Protein AF-A0A563W175-F1 (afdb_monomer)

Foldseek 3Di:
DVVVVVVVVVQVVDQFKDWAPWDWDADPVRDIDIDTDIGGPVVSVVVVVVVDDDQDADDPDPDPPDDDPVVSVVRSVVVVVVVVPPPDDD

Sequence (90 aa):
MIAELNLKLIQLKLKFHVIDEIQINQNQDEIYQITGLIQANNDVINSYKNRAGKFIIATNRLERESFNCDEMLLKYKEQQHAERGFVTRS

Nearest PDB structures (foldseek):
  2od5-assembly1_A  TM=5.077E-01  e=2.944E+00  uncultured marine organism
  6koi-assembly12_W  TM=2.014E-01  e=4.593E+00  Homo sapiens
  3e0j-assembly1_H  TM=2.150E-01  e=8.671E+00  Homo sapiens

Mean predicted aligned error: 10.96 Å

pLDDT: mean 81.56, std 12.05, range [46.47, 95.0]

Structure (mmCIF, N/CA/C/O backbone):
data_AF-A0A563W175-F1
#
_entry.id   AF-A0A563W175-F1
#
loop_
_atom_site.group_PDB
_atom_site.id
_atom_site.type_symbol
_atom_site.label_atom_id
_atom_site.label_alt_id
_atom_site.label_comp_id
_atom_site.label_asym_id
_atom_site.label_entity_id
_atom_site.label_seq_id
_atom_site.pdbx_PDB_ins_code
_atom_site.Cartn_x
_atom_site.Cartn_y
_atom_site.Cartn_z
_atom_site.occupancy
_atom_site.B_iso_or_equiv
_atom_site.auth_seq_id
_atom_site.auth_comp_id
_atom_site.auth_asym_id
_atom_site.auth_atom_id
_atom_site.pdbx_PDB_model_num
ATOM 1 N N . MET A 1 1 ? -22.987 4.060 17.014 1.00 69.75 1 MET A N 1
ATOM 2 C CA . MET A 1 1 ? -22.443 5.014 18.021 1.00 69.75 1 MET A CA 1
ATOM 3 C C . MET A 1 1 ? -21.460 5.99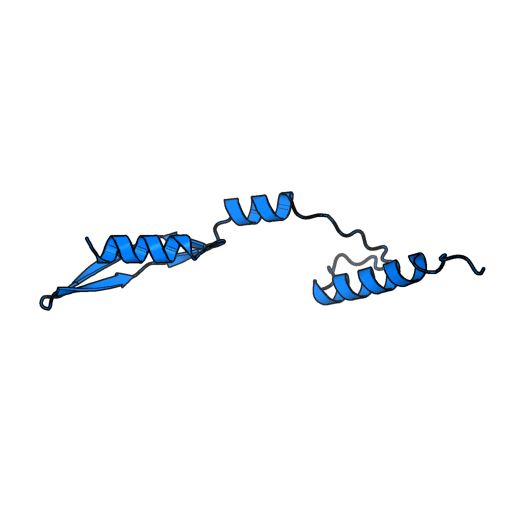1 17.369 1.00 69.75 1 MET A C 1
ATOM 5 O O . MET A 1 1 ? -20.976 5.706 16.281 1.00 69.75 1 MET A O 1
ATOM 9 N N . ILE A 1 2 ? -21.139 7.127 18.008 1.00 82.44 2 ILE A N 1
ATOM 10 C CA . ILE A 1 2 ? -20.183 8.130 17.473 1.00 82.44 2 ILE A CA 1
ATOM 11 C C . ILE A 1 2 ? -18.782 7.522 17.254 1.00 82.44 2 ILE A C 1
ATOM 13 O O . ILE A 1 2 ? -18.134 7.801 16.247 1.00 82.44 2 ILE A O 1
ATOM 17 N N . ALA A 1 3 ? -18.339 6.637 18.153 1.00 82.38 3 ALA A N 1
ATOM 18 C CA . ALA A 1 3 ? -17.045 5.955 18.069 1.00 82.38 3 ALA A CA 1
ATOM 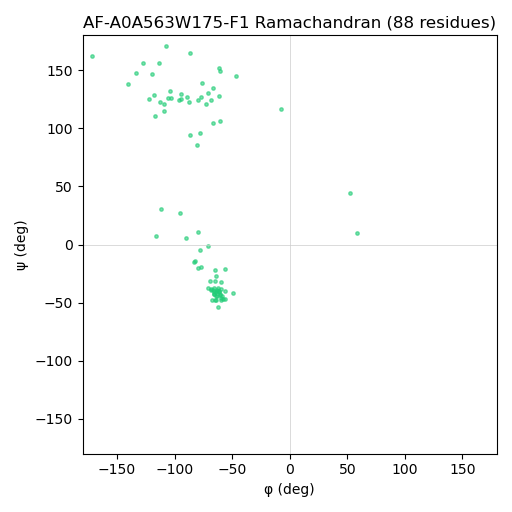19 C C . ALA A 1 3 ? -16.889 5.106 16.789 1.00 82.38 3 ALA A C 1
ATOM 21 O O . ALA A 1 3 ? -15.888 5.219 16.084 1.00 82.38 3 ALA A O 1
ATOM 22 N N . GLU A 1 4 ? -17.908 4.320 16.434 1.00 84.50 4 GLU A N 1
ATOM 23 C CA . GLU A 1 4 ? -17.916 3.498 15.212 1.00 84.50 4 GLU A CA 1
ATOM 24 C C . GLU A 1 4 ? -17.909 4.356 13.941 1.00 84.50 4 GLU A C 1
ATOM 26 O O . GLU A 1 4 ? -17.251 4.015 12.957 1.00 84.50 4 GLU A O 1
ATOM 31 N N . LEU A 1 5 ? -18.617 5.493 13.959 1.00 86.44 5 LEU A N 1
ATOM 32 C CA . LEU A 1 5 ? -18.635 6.428 12.834 1.00 86.44 5 LEU A CA 1
ATOM 33 C C . LEU A 1 5 ? -17.238 7.015 12.592 1.00 86.44 5 LEU A C 1
ATOM 35 O O . LEU A 1 5 ? -16.769 7.047 11.454 1.00 86.44 5 LEU A O 1
ATOM 39 N N . ASN A 1 6 ? -16.550 7.419 13.662 1.00 88.00 6 ASN A N 1
ATOM 40 C CA . ASN A 1 6 ? -15.181 7.922 13.584 1.00 88.00 6 ASN A CA 1
ATOM 41 C C . ASN A 1 6 ? -14.199 6.849 13.104 1.00 88.00 6 ASN A C 1
ATOM 43 O O . ASN A 1 6 ? -13.354 7.135 12.254 1.00 88.00 6 ASN A O 1
ATOM 47 N N . LEU A 1 7 ? -14.341 5.607 13.572 1.00 88.62 7 LEU A N 1
ATOM 48 C CA . LEU A 1 7 ? -13.524 4.494 13.091 1.00 88.62 7 LEU A CA 1
ATOM 49 C C . LEU A 1 7 ? -13.709 4.265 11.586 1.00 88.62 7 LEU A C 1
ATOM 51 O O . LEU A 1 7 ? -12.728 4.119 10.857 1.00 88.62 7 LEU A O 1
ATOM 55 N N . LYS A 1 8 ? -14.952 4.320 11.098 1.00 88.94 8 LYS A N 1
ATOM 56 C CA . LYS A 1 8 ? -15.256 4.196 9.669 1.00 88.94 8 LYS A CA 1
ATOM 57 C C . LYS A 1 8 ? -14.640 5.332 8.847 1.00 88.94 8 LYS A C 1
ATOM 59 O O . LYS A 1 8 ? -14.094 5.085 7.775 1.00 88.94 8 LYS A O 1
ATOM 64 N N . LEU A 1 9 ? -14.667 6.566 9.355 1.00 90.69 9 LEU A N 1
ATOM 65 C CA . LEU A 1 9 ? -13.997 7.706 8.715 1.00 90.69 9 LEU A CA 1
ATOM 66 C C . LEU A 1 9 ? -12.476 7.522 8.639 1.00 90.69 9 LEU A C 1
ATOM 68 O O . LEU A 1 9 ? -11.868 7.902 7.639 1.00 90.69 9 LEU A O 1
ATOM 72 N N . ILE A 1 10 ? -11.858 6.939 9.669 1.00 88.69 10 ILE A N 1
ATOM 73 C CA . ILE A 1 10 ? -10.423 6.627 9.670 1.00 88.69 10 ILE A CA 1
ATOM 74 C C . ILE A 1 10 ? -10.118 5.534 8.643 1.00 88.69 10 ILE A C 1
ATOM 76 O O . ILE A 1 10 ? -9.227 5.725 7.819 1.00 88.69 10 ILE A O 1
ATOM 80 N N . GLN A 1 11 ? -10.886 4.440 8.626 1.00 87.88 11 GLN A N 1
ATOM 81 C CA . GLN A 1 11 ? -10.717 3.365 7.643 1.00 87.88 11 GLN A CA 1
ATOM 82 C C . GLN A 1 11 ? -10.813 3.883 6.201 1.00 87.88 11 GLN A C 1
ATOM 84 O O . GLN A 1 11 ? -9.999 3.509 5.365 1.00 87.88 11 GLN A O 1
ATOM 89 N N . LEU A 1 12 ? -11.731 4.812 5.912 1.00 89.62 12 LEU A N 1
ATOM 90 C CA . LEU A 1 12 ? -11.858 5.420 4.580 1.00 89.62 12 LEU A CA 1
ATOM 91 C C . LEU A 1 12 ? -10.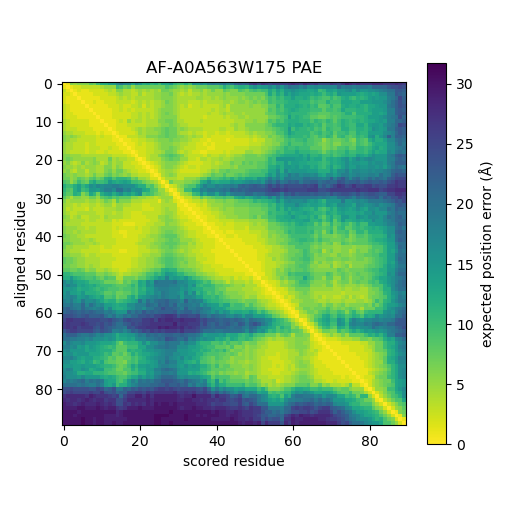626 6.233 4.148 1.00 89.62 12 LEU A C 1
ATOM 93 O O . LEU A 1 12 ? -10.370 6.364 2.951 1.00 89.62 12 LEU A O 1
ATOM 97 N N . LYS A 1 13 ? -9.853 6.784 5.092 1.00 92.06 13 LYS A N 1
ATOM 98 C CA . LYS A 1 13 ? -8.601 7.501 4.791 1.00 92.06 13 LYS A CA 1
ATOM 99 C C . LYS A 1 13 ? -7.432 6.547 4.531 1.00 92.06 13 LYS A C 1
ATOM 101 O O . LYS A 1 13 ? -6.445 6.943 3.908 1.00 92.06 13 LYS A O 1
ATOM 106 N N . LEU A 1 14 ? -7.527 5.297 4.983 1.00 91.69 14 LEU A N 1
ATOM 107 C CA . LEU A 1 14 ? -6.490 4.285 4.818 1.00 91.69 14 LEU A CA 1
ATOM 108 C C . LEU A 1 14 ? -6.654 3.568 3.476 1.00 91.69 14 LEU A C 1
ATOM 110 O O . LEU A 1 14 ? -7.377 2.592 3.333 1.00 91.69 14 LEU A O 1
ATOM 114 N N . LYS A 1 15 ? -5.939 4.051 2.459 1.00 91.31 15 LYS A N 1
ATOM 115 C CA . LYS A 1 15 ? -6.054 3.518 1.093 1.00 91.31 15 LYS A CA 1
ATOM 116 C C . LYS A 1 15 ? -5.465 2.114 0.911 1.00 91.31 15 LYS A C 1
ATOM 118 O O . LYS A 1 15 ? -5.989 1.325 0.135 1.00 91.31 15 LYS A O 1
ATOM 123 N N . PHE A 1 16 ? -4.350 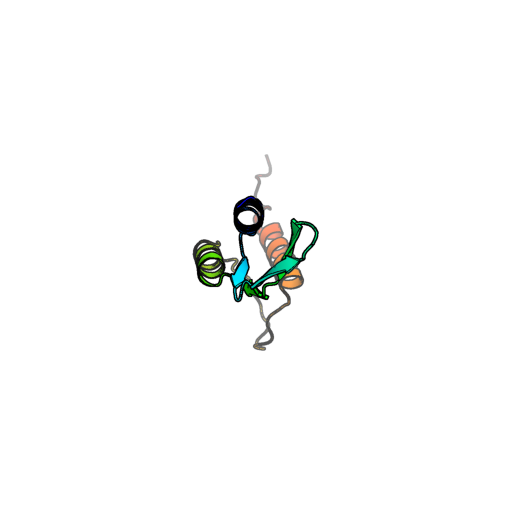1.828 1.578 1.00 93.94 16 PHE A N 1
ATOM 124 C CA . PHE A 1 16 ? -3.581 0.585 1.404 1.00 93.94 16 PHE A CA 1
ATOM 125 C C . PHE A 1 16 ? -3.542 -0.278 2.665 1.00 93.94 16 PHE A C 1
ATOM 127 O O . PHE A 1 16 ? -2.812 -1.263 2.706 1.00 93.94 16 PHE A O 1
ATOM 134 N N . HIS A 1 17 ? -4.301 0.094 3.693 1.00 94.44 17 HIS A N 1
ATOM 135 C CA . HIS A 1 17 ? -4.292 -0.579 4.984 1.00 94.44 17 HIS A CA 1
ATOM 136 C C . HIS A 1 17 ? -5.720 -0.826 5.455 1.00 94.44 17 HIS A C 1
ATOM 138 O O . HIS A 1 17 ? -6.615 -0.033 5.171 1.00 94.44 17 HIS A O 1
ATOM 144 N N . VAL A 1 18 ? -5.910 -1.923 6.174 1.00 93.12 18 VAL A N 1
ATOM 145 C CA . VAL A 1 18 ? -7.140 -2.268 6.890 1.00 93.12 18 VAL A CA 1
ATOM 146 C C . VAL A 1 18 ? -6.864 -2.254 8.389 1.00 93.12 18 VAL A C 1
ATOM 148 O O . VAL A 1 18 ? -5.713 -2.357 8.818 1.00 93.12 18 VAL A O 1
ATOM 151 N N . ILE A 1 19 ? -7.922 -2.060 9.173 1.00 92.19 19 ILE A N 1
ATOM 152 C CA . ILE A 1 19 ? -7.866 -2.153 10.631 1.00 92.19 19 ILE A CA 1
ATOM 153 C C . ILE A 1 19 ? -8.614 -3.424 11.012 1.00 92.19 19 ILE A C 1
ATOM 155 O O . ILE A 1 19 ? -9.826 -3.485 10.806 1.00 92.19 19 ILE A O 1
ATOM 159 N N . ASP A 1 20 ? -7.887 -4.384 11.564 1.00 87.81 20 ASP A N 1
ATOM 160 C CA . ASP A 1 20 ? -8.399 -5.649 12.079 1.00 87.81 20 ASP A CA 1
ATOM 161 C C . ASP A 1 20 ? -8.364 -5.669 13.614 1.00 87.81 20 ASP A C 1
ATOM 163 O O . ASP A 1 20 ? -7.832 -4.758 14.253 1.00 87.81 20 ASP A O 1
ATOM 167 N N . GLU A 1 21 ? -8.977 -6.693 14.215 1.00 88.38 21 GLU A N 1
ATOM 168 C CA . GLU A 1 21 ? -8.981 -6.924 15.672 1.00 88.38 21 GLU A CA 1
ATOM 169 C C . GLU A 1 21 ? -9.436 -5.703 16.497 1.00 88.38 21 GLU A C 1
ATOM 171 O O . GLU A 1 21 ? -8.840 -5.334 17.509 1.00 88.38 21 GLU A O 1
ATOM 176 N N . ILE A 1 22 ? -10.510 -5.050 16.047 1.00 89.88 22 ILE A N 1
ATOM 177 C CA . ILE A 1 22 ? -11.039 -3.839 16.680 1.00 89.88 22 ILE A CA 1
ATOM 178 C C . ILE A 1 22 ? -11.639 -4.172 18.052 1.00 89.88 22 ILE A C 1
ATOM 180 O O . ILE A 1 22 ? -12.575 -4.964 18.163 1.00 89.88 22 ILE A O 1
ATOM 184 N N . GLN A 1 23 ? -11.157 -3.490 19.086 1.00 87.69 23 GLN A N 1
ATOM 185 C CA . GLN A 1 23 ? -11.698 -3.508 20.440 1.00 87.69 23 GLN A CA 1
ATOM 186 C C . GLN A 1 23 ? -12.160 -2.099 20.809 1.00 87.69 23 GLN A C 1
ATOM 188 O O . GLN A 1 23 ? -11.412 -1.132 20.662 1.00 87.69 23 GLN A O 1
ATOM 193 N N . ILE A 1 24 ? -13.404 -1.982 21.275 1.00 85.44 24 ILE A N 1
ATOM 194 C CA . ILE A 1 24 ? -13.996 -0.716 21.713 1.00 85.44 24 ILE A CA 1
ATOM 195 C C . ILE A 1 24 ? -14.313 -0.848 23.196 1.00 85.44 24 ILE A C 1
ATOM 197 O O . ILE A 1 24 ? -15.217 -1.588 23.577 1.00 85.44 24 ILE A O 1
ATOM 201 N N . ASN A 1 25 ? -13.571 -0.118 24.020 1.00 86.19 25 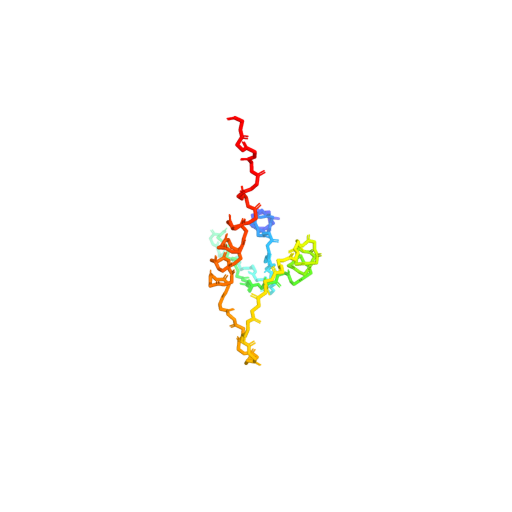ASN A N 1
ATOM 202 C CA . ASN A 1 25 ? -13.791 -0.045 25.456 1.00 86.19 25 AS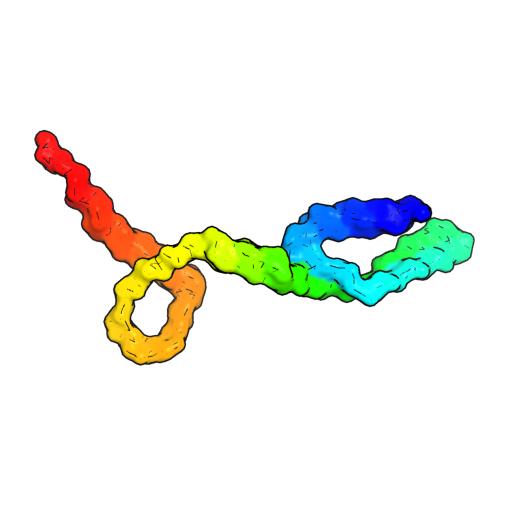N A CA 1
ATOM 203 C C . ASN A 1 25 ? -14.466 1.286 25.786 1.00 86.19 25 ASN A C 1
ATOM 205 O O . ASN A 1 25 ? -14.022 2.342 25.331 1.00 86.19 25 ASN A O 1
ATOM 209 N N . GLN A 1 26 ? -15.533 1.238 26.579 1.00 82.19 26 GLN A N 1
ATOM 210 C CA . GLN A 1 26 ? -16.197 2.423 27.111 1.00 82.19 26 GLN A CA 1
ATOM 211 C C . GLN A 1 26 ? -15.910 2.510 28.608 1.00 82.19 26 GLN A C 1
ATOM 213 O O . GLN A 1 26 ? -16.231 1.587 29.356 1.00 82.19 26 GLN A O 1
ATOM 218 N N . ASN A 1 27 ? -15.300 3.613 29.038 1.00 79.94 27 ASN A N 1
ATOM 219 C CA . ASN A 1 27 ? -15.100 3.893 30.458 1.00 79.94 27 ASN A CA 1
ATOM 220 C C . ASN A 1 27 ? -16.321 4.600 31.062 1.00 79.94 27 ASN A C 1
ATOM 222 O O . ASN A 1 27 ? -17.176 5.123 30.346 1.00 79.94 27 ASN A O 1
ATOM 226 N N . GLN A 1 28 ? -16.378 4.619 32.398 1.00 72.75 28 GLN A N 1
ATOM 227 C CA . GLN A 1 28 ? -17.478 5.191 33.189 1.00 72.75 28 GLN A CA 1
ATOM 228 C C . GLN A 1 28 ? -17.760 6.679 32.874 1.00 72.75 28 GLN A C 1
ATOM 230 O O . GLN A 1 28 ? -18.887 7.120 33.065 1.00 72.75 28 GLN A O 1
ATOM 235 N N . ASP A 1 29 ? -16.792 7.406 32.304 1.00 73.19 29 ASP A N 1
ATOM 236 C CA . ASP A 1 29 ? -16.884 8.829 31.931 1.00 73.19 29 ASP A CA 1
ATOM 237 C C . ASP A 1 29 ? -17.282 9.087 30.456 1.00 73.19 29 ASP A C 1
ATOM 239 O O . ASP A 1 29 ? -16.866 10.079 29.864 1.00 73.19 29 ASP A O 1
ATOM 243 N N . GLU A 1 30 ? -18.021 8.181 29.805 1.00 75.06 30 GLU A N 1
ATOM 244 C CA . GLU A 1 30 ? -18.417 8.274 28.375 1.00 75.06 30 GLU A CA 1
ATOM 245 C C . GLU A 1 30 ? -17.254 8.360 27.357 1.00 75.06 30 GLU A C 1
ATOM 247 O O . GLU A 1 30 ? -17.465 8.579 26.160 1.00 75.06 30 GLU A O 1
ATOM 252 N N . ILE A 1 31 ? -16.013 8.136 27.791 1.00 80.75 31 ILE A N 1
ATOM 253 C CA . ILE A 1 31 ? -14.842 8.099 26.912 1.00 80.75 31 ILE A CA 1
ATOM 254 C C . ILE A 1 31 ? -14.770 6.733 26.224 1.00 80.75 31 ILE A C 1
ATOM 256 O O . ILE A 1 31 ? -14.709 5.690 26.881 1.00 80.75 31 ILE A O 1
ATOM 260 N N . TYR A 1 32 ? -14.722 6.755 24.891 1.00 85.56 32 TYR A N 1
ATOM 261 C CA . TYR A 1 32 ? -14.517 5.572 24.058 1.00 85.56 32 TYR A CA 1
ATOM 262 C C . TYR A 1 32 ? -13.041 5.437 23.689 1.00 85.56 32 TYR A C 1
ATOM 264 O O . TYR A 1 32 ? -12.460 6.333 23.074 1.00 85.56 32 TYR A O 1
ATOM 272 N N . GLN A 1 33 ? -12.453 4.291 24.006 1.00 85.81 33 GLN A N 1
ATOM 273 C CA . GLN A 1 33 ? -11.129 3.899 23.549 1.00 85.81 33 GLN A CA 1
ATOM 274 C C . GLN A 1 33 ? -11.270 2.824 22.475 1.00 85.81 33 GLN A C 1
ATOM 276 O O . GLN A 1 33 ? -11.906 1.797 22.700 1.00 85.81 33 GLN A O 1
ATOM 281 N N . ILE A 1 34 ? -10.664 3.065 21.313 1.00 88.19 34 ILE A N 1
ATOM 282 C CA . ILE A 1 34 ? -10.639 2.116 20.200 1.00 88.19 34 ILE A CA 1
ATOM 283 C C . ILE A 1 34 ? -9.199 1.649 20.010 1.00 88.19 34 ILE A C 1
ATOM 285 O O . ILE A 1 34 ? -8.307 2.467 19.784 1.00 88.19 34 ILE A O 1
ATOM 289 N N . THR A 1 35 ? -8.975 0.345 20.083 1.00 88.62 35 THR A N 1
ATOM 290 C CA . THR A 1 35 ? -7.697 -0.302 19.771 1.00 88.62 35 THR A CA 1
ATOM 291 C C . THR A 1 35 ? -7.895 -1.284 18.627 1.00 88.62 35 THR A C 1
ATOM 293 O O . THR A 1 35 ? -8.969 -1.856 18.478 1.00 88.62 35 THR A O 1
ATOM 296 N N . GLY A 1 36 ? -6.885 -1.457 17.781 1.00 90.00 36 GLY A N 1
ATOM 297 C CA . GLY A 1 36 ? -6.950 -2.371 16.645 1.00 90.00 36 GLY A CA 1
ATOM 298 C C . GLY A 1 36 ? -5.595 -2.511 15.968 1.00 90.00 36 GLY A C 1
ATOM 299 O O . GLY A 1 36 ? -4.700 -1.684 16.165 1.00 90.00 36 GLY A O 1
ATOM 300 N N . LEU A 1 37 ? -5.450 -3.566 15.177 1.00 92.81 37 LEU A N 1
ATOM 301 C CA . LEU A 1 37 ? -4.234 -3.886 14.450 1.00 92.81 37 LEU A CA 1
ATOM 302 C C . LEU A 1 37 ? -4.310 -3.315 13.032 1.00 92.81 37 LEU A C 1
ATOM 304 O O . LEU A 1 37 ? -5.242 -3.595 12.284 1.00 92.81 37 LEU A O 1
ATOM 308 N N . ILE A 1 38 ? -3.314 -2.521 12.641 1.00 92.75 38 ILE A N 1
ATOM 309 C CA . ILE A 1 38 ? -3.213 -2.005 11.271 1.00 92.75 38 ILE A CA 1
ATOM 310 C C . ILE A 1 38 ? -2.450 -3.021 10.423 1.00 92.75 38 ILE A C 1
ATOM 312 O O . ILE A 1 38 ? -1.299 -3.341 10.721 1.00 92.75 38 ILE A O 1
ATOM 316 N N . GLN A 1 39 ? -3.071 -3.491 9.344 1.00 94.31 39 GLN A N 1
ATOM 317 C CA . GLN A 1 39 ? -2.486 -4.465 8.423 1.00 94.31 39 GLN A CA 1
ATOM 318 C C . GLN A 1 39 ? -2.547 -3.980 6.975 1.00 94.31 39 GLN A C 1
ATOM 320 O O . GLN A 1 39 ? -3.364 -3.136 6.603 1.00 94.31 39 GLN A O 1
ATOM 325 N N . ALA A 1 40 ? -1.651 -4.497 6.135 1.00 94.94 40 ALA A N 1
ATOM 326 C CA . ALA A 1 40 ? -1.620 -4.166 4.717 1.00 94.94 40 ALA A CA 1
ATOM 327 C C . ALA A 1 40 ? -2.822 -4.784 3.983 1.00 94.94 40 ALA A C 1
ATOM 329 O O . ALA A 1 40 ? -3.062 -5.988 4.062 1.00 94.94 40 ALA A O 1
ATOM 330 N N . ASN A 1 41 ? -3.536 -3.972 3.203 1.00 95.00 41 ASN A N 1
ATOM 331 C CA . ASN A 1 41 ? -4.594 -4.452 2.322 1.00 95.00 41 ASN A CA 1
ATOM 332 C C . ASN A 1 41 ? -3.974 -5.023 1.040 1.00 95.00 41 ASN A C 1
ATOM 334 O O . ASN A 1 41 ? -3.818 -4.321 0.033 1.00 95.00 41 ASN A O 1
ATOM 338 N N . ASN A 1 42 ? -3.583 -6.295 1.096 1.00 94.19 42 ASN A N 1
ATOM 339 C CA . ASN A 1 42 ? -2.887 -6.957 -0.005 1.00 94.19 42 ASN A CA 1
ATOM 340 C C . ASN A 1 42 ? -3.708 -6.985 -1.300 1.00 94.19 42 ASN A C 1
ATOM 342 O O . ASN A 1 42 ? -3.119 -6.855 -2.368 1.00 94.19 42 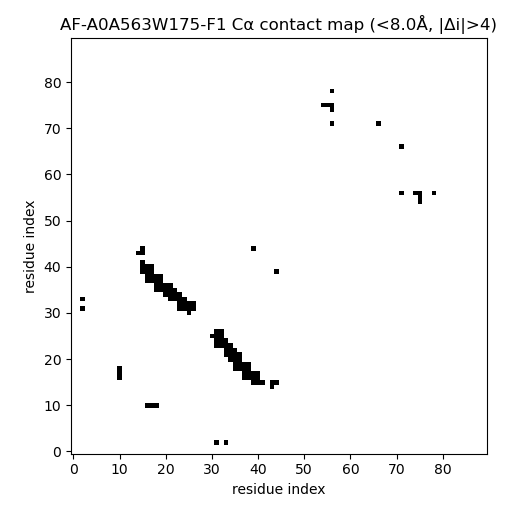ASN A O 1
ATOM 346 N N . ASP A 1 43 ? -5.036 -7.069 -1.239 1.00 92.88 43 ASP A N 1
ATOM 347 C CA . ASP A 1 43 ? -5.885 -7.079 -2.437 1.00 92.88 43 ASP A CA 1
ATOM 348 C C . ASP A 1 43 ? -5.805 -5.754 -3.195 1.00 92.88 43 ASP A C 1
ATOM 350 O O . ASP A 1 43 ? -5.565 -5.722 -4.408 1.00 92.88 43 ASP A O 1
ATOM 354 N N . VAL A 1 44 ? -5.933 -4.639 -2.470 1.00 93.88 44 VAL A N 1
ATOM 355 C CA . VAL A 1 44 ? -5.784 -3.305 -3.058 1.00 93.88 44 VAL A CA 1
ATOM 356 C C . VAL A 1 44 ? -4.357 -3.125 -3.563 1.00 93.88 44 VAL A C 1
ATOM 358 O O . VAL A 1 44 ? -4.160 -2.738 -4.715 1.00 93.88 44 VAL A O 1
ATOM 361 N N . ILE A 1 45 ? -3.351 -3.459 -2.755 1.00 94.81 45 ILE A N 1
ATOM 362 C CA . ILE A 1 45 ? -1.940 -3.324 -3.139 1.00 94.81 45 ILE A CA 1
ATOM 363 C C . ILE A 1 45 ? -1.634 -4.130 -4.409 1.00 94.81 45 ILE A C 1
ATOM 365 O O . ILE A 1 45 ? -1.026 -3.599 -5.339 1.00 94.81 45 ILE A O 1
ATOM 369 N N . ASN A 1 46 ? -2.081 -5.382 -4.490 1.00 94.00 46 ASN A N 1
ATOM 370 C CA . ASN A 1 46 ? -1.839 -6.256 -5.635 1.00 94.00 46 ASN A CA 1
ATOM 371 C C . ASN A 1 46 ? -2.587 -5.778 -6.882 1.00 94.00 46 ASN A C 1
ATOM 373 O O . ASN A 1 46 ? -2.015 -5.775 -7.968 1.00 94.00 46 ASN A O 1
ATOM 377 N N . SER A 1 47 ? -3.820 -5.288 -6.737 1.00 94.19 47 SER A N 1
ATOM 378 C CA . SER A 1 47 ? -4.555 -4.627 -7.822 1.00 94.19 47 SER A CA 1
ATOM 379 C C . SER A 1 47 ? -3.774 -3.440 -8.398 1.00 94.19 47 SER A C 1
ATOM 381 O O . SER A 1 47 ? -3.608 -3.338 -9.616 1.00 94.19 47 SER A O 1
ATOM 383 N N . TYR A 1 48 ? -3.221 -2.576 -7.541 1.00 92.94 48 TYR A N 1
ATOM 384 C CA . TYR A 1 48 ? -2.388 -1.455 -7.982 1.00 92.94 48 TYR A CA 1
ATOM 385 C C . TYR A 1 48 ? -1.084 -1.920 -8.637 1.00 92.94 48 TYR A C 1
ATOM 387 O O . TYR A 1 48 ? -0.721 -1.389 -9.684 1.00 92.94 48 TYR A O 1
ATOM 395 N N . LYS A 1 49 ? -0.410 -2.933 -8.080 1.00 90.44 49 LYS A N 1
ATOM 396 C CA . LYS A 1 49 ? 0.803 -3.522 -8.675 1.00 90.44 49 LYS A CA 1
ATOM 397 C C . LYS A 1 49 ? 0.532 -4.126 -10.054 1.00 90.44 49 LYS A C 1
ATOM 399 O O . LYS A 1 49 ? 1.320 -3.918 -10.965 1.00 90.44 49 LYS A O 1
ATOM 404 N N . ASN A 1 50 ? -0.595 -4.810 -10.231 1.00 90.25 50 ASN A N 1
ATOM 405 C CA . ASN A 1 50 ? -0.975 -5.416 -11.509 1.00 90.25 50 ASN A CA 1
ATOM 406 C C . ASN A 1 50 ? -1.331 -4.373 -12.575 1.00 90.25 50 ASN A C 1
ATOM 408 O O . ASN A 1 50 ? -1.113 -4.608 -13.760 1.00 90.25 50 ASN A O 1
ATOM 412 N N . ARG A 1 51 ? -1.879 -3.224 -12.162 1.00 90.00 51 ARG A N 1
ATOM 413 C CA . ARG A 1 51 ? -2.165 -2.084 -13.048 1.00 90.00 51 ARG A CA 1
ATOM 414 C C . ARG A 1 51 ? -0.942 -1.206 -13.307 1.00 90.00 51 ARG A C 1
ATOM 416 O O . ARG A 1 51 ? -0.992 -0.362 -14.199 1.00 90.00 51 ARG A O 1
ATOM 423 N N . ALA A 1 52 ? 0.122 -1.353 -12.521 1.00 86.31 52 ALA A N 1
ATOM 424 C CA . ALA A 1 52 ? 1.327 -0.567 -12.701 1.00 86.31 52 ALA A CA 1
ATOM 425 C C . ALA A 1 52 ? 2.002 -0.942 -14.027 1.00 86.31 52 ALA A C 1
ATOM 427 O O . ALA A 1 52 ? 2.155 -2.117 -14.365 1.00 86.31 52 ALA A O 1
ATOM 428 N N . GLY A 1 53 ? 2.423 0.077 -14.777 1.00 81.31 53 GLY A N 1
ATOM 429 C CA . GLY A 1 53 ? 3.281 -0.122 -15.938 1.00 81.31 53 GLY A CA 1
ATOM 430 C C . GLY A 1 53 ? 4.600 -0.779 -15.528 1.00 81.31 53 GLY A C 1
ATOM 431 O O . GLY A 1 53 ? 5.088 -0.584 -14.414 1.00 81.31 53 GLY A O 1
ATOM 432 N N . LYS A 1 54 ? 5.181 -1.565 -16.434 1.00 82.31 54 LYS A N 1
ATOM 433 C CA . LYS A 1 54 ? 6.483 -2.200 -16.215 1.00 82.31 54 LYS A CA 1
ATOM 434 C C . LYS A 1 54 ? 7.578 -1.324 -16.809 1.00 82.31 54 LYS A C 1
ATOM 436 O O . LYS A 1 54 ? 7.496 -0.948 -17.975 1.00 82.31 54 LYS A O 1
ATOM 441 N N . PHE A 1 55 ? 8.606 -1.046 -16.018 1.00 79.50 55 PHE A N 1
ATOM 442 C CA . PHE A 1 55 ? 9.841 -0.442 -16.504 1.00 79.50 55 PHE A CA 1
ATOM 443 C C . PHE A 1 55 ? 10.792 -1.556 -16.939 1.00 79.50 55 PHE A C 1
ATOM 445 O O . PHE A 1 55 ? 11.041 -2.490 -16.178 1.00 79.50 55 PHE A O 1
ATOM 452 N N . ILE A 1 56 ? 11.294 -1.474 -18.169 1.00 79.88 56 ILE A N 1
ATOM 453 C CA . ILE A 1 56 ? 12.283 -2.411 -18.706 1.00 79.88 56 ILE A CA 1
ATOM 454 C C . ILE A 1 56 ? 13.632 -1.699 -18.676 1.00 79.88 56 ILE A C 1
ATOM 456 O O . ILE A 1 56 ? 13.751 -0.590 -19.188 1.00 79.88 56 ILE A O 1
ATOM 460 N N . ILE A 1 57 ? 14.627 -2.326 -18.051 1.00 80.12 57 ILE A N 1
ATOM 461 C CA . ILE A 1 57 ? 15.989 -1.799 -17.936 1.00 80.12 57 ILE A CA 1
ATOM 462 C C . ILE A 1 57 ? 16.929 -2.823 -18.553 1.00 80.12 57 ILE A C 1
ATOM 464 O O . ILE A 1 57 ? 16.945 -3.984 -18.139 1.00 80.12 57 ILE A O 1
ATOM 468 N N . ALA A 1 58 ? 17.738 -2.396 -19.517 1.00 82.50 58 ALA A N 1
ATOM 469 C CA . ALA A 1 58 ? 18.823 -3.223 -20.026 1.00 82.50 58 ALA A CA 1
ATOM 470 C C . ALA A 1 58 ? 19.985 -3.206 -19.017 1.00 82.50 58 ALA A C 1
ATOM 472 O O . ALA A 1 58 ? 20.445 -2.139 -18.615 1.00 82.50 58 ALA A O 1
ATOM 473 N N . THR A 1 59 ? 20.476 -4.360 -18.572 1.00 78.81 59 THR A N 1
ATOM 474 C CA . THR A 1 59 ? 21.617 -4.429 -17.644 1.00 78.81 59 THR A CA 1
ATOM 475 C C . THR A 1 59 ? 22.540 -5.582 -18.011 1.00 78.81 59 THR A C 1
ATOM 477 O O . THR A 1 59 ? 22.076 -6.676 -18.309 1.00 78.81 59 THR A O 1
ATOM 480 N N . ASN A 1 60 ? 23.852 -5.339 -17.953 1.00 77.31 60 ASN A N 1
ATOM 481 C CA . ASN A 1 60 ? 24.885 -6.360 -18.168 1.00 77.31 60 ASN A CA 1
ATOM 482 C C . ASN A 1 60 ? 25.288 -7.073 -16.864 1.00 77.31 60 ASN A C 1
ATOM 484 O O . ASN A 1 60 ? 26.242 -7.848 -16.850 1.00 77.31 60 ASN A O 1
ATOM 488 N N . ARG A 1 61 ? 24.601 -6.795 -15.747 1.00 72.88 61 ARG A N 1
ATOM 489 C CA . ARG A 1 61 ? 24.797 -7.545 -14.501 1.00 72.88 61 ARG A CA 1
ATOM 490 C C . ARG A 1 61 ? 24.184 -8.939 -14.643 1.00 72.88 61 ARG A C 1
ATOM 492 O O . ARG A 1 61 ? 22.984 -9.053 -14.868 1.00 72.88 61 ARG A O 1
ATOM 499 N N . LEU A 1 62 ? 25.012 -9.974 -14.489 1.00 66.50 62 LEU A N 1
ATOM 500 C CA . LEU A 1 62 ? 24.586 -11.381 -14.459 1.00 66.50 62 LEU A CA 1
ATOM 501 C C . LEU A 1 62 ? 24.091 -11.841 -13.073 1.00 66.50 62 LEU A C 1
ATOM 503 O O . LEU A 1 62 ? 23.464 -12.894 -12.969 1.00 66.50 62 LEU A O 1
ATOM 507 N N . GLU A 1 63 ? 24.376 -11.084 -12.011 1.00 64.75 63 GLU A N 1
ATOM 508 C CA . GLU A 1 63 ? 23.981 -11.427 -10.641 1.00 64.75 63 GLU A CA 1
ATOM 509 C C . GLU A 1 63 ? 22.490 -11.160 -10.395 1.00 64.75 63 GLU A C 1
ATOM 511 O O . GLU A 1 63 ? 21.943 -10.143 -10.817 1.00 64.75 63 GLU A O 1
ATOM 516 N N . ARG A 1 64 ? 21.829 -12.078 -9.674 1.00 60.03 64 ARG A N 1
ATOM 517 C CA . ARG A 1 64 ? 20.402 -11.981 -9.302 1.00 60.03 64 ARG A CA 1
ATOM 518 C C . ARG A 1 64 ? 20.110 -10.908 -8.251 1.00 60.03 64 ARG A C 1
ATOM 520 O O . ARG A 1 64 ? 18.953 -10.760 -7.861 1.00 60.03 64 ARG A O 1
ATOM 527 N N . GLU A 1 65 ? 21.128 -10.207 -7.758 1.00 63.25 65 GLU A N 1
ATOM 528 C CA . GLU A 1 65 ? 20.942 -9.106 -6.823 1.00 63.25 65 GLU A CA 1
ATOM 529 C C . GLU A 1 65 ? 20.220 -7.966 -7.539 1.00 63.25 65 GLU A C 1
ATOM 531 O O . GLU A 1 65 ? 20.758 -7.263 -8.398 1.00 63.25 65 GLU A O 1
ATOM 536 N N . SER A 1 66 ? 18.938 -7.835 -7.213 1.00 65.56 66 SER A N 1
ATOM 537 C CA . SER A 1 66 ? 18.092 -6.760 -7.696 1.00 65.56 66 SER A CA 1
ATOM 538 C C . SER A 1 66 ? 18.662 -5.428 -7.224 1.00 65.56 66 SER A C 1
ATOM 540 O O . SER A 1 66 ? 18.866 -5.237 -6.026 1.00 65.56 66 SER A O 1
ATOM 542 N N . PHE A 1 67 ? 18.865 -4.497 -8.155 1.00 69.69 67 PHE A N 1
ATOM 543 C CA . PHE A 1 67 ? 19.058 -3.085 -7.829 1.00 69.69 67 PHE A CA 1
ATOM 544 C C . PHE A 1 67 ? 17.994 -2.620 -6.827 1.00 69.69 67 PHE A C 1
ATOM 546 O O . PHE A 1 67 ? 16.831 -3.030 -6.919 1.00 69.69 67 PHE A O 1
ATOM 553 N N . ASN A 1 68 ? 18.363 -1.717 -5.921 1.00 82.94 68 ASN A N 1
ATOM 554 C CA . ASN A 1 68 ? 17.352 -0.996 -5.153 1.00 82.94 68 ASN A CA 1
ATOM 555 C C . ASN A 1 68 ? 16.462 -0.185 -6.123 1.00 82.94 68 ASN A C 1
ATOM 557 O O . ASN A 1 68 ? 16.907 0.224 -7.199 1.00 82.94 68 ASN A O 1
ATOM 561 N N . CYS A 1 69 ? 15.206 0.061 -5.754 1.00 82.44 69 CYS A N 1
ATOM 562 C CA . CYS A 1 69 ? 14.245 0.834 -6.539 1.00 82.44 69 CYS A CA 1
ATOM 563 C C . CYS A 1 69 ? 14.816 2.180 -7.015 1.00 82.44 69 CYS A C 1
ATOM 565 O O . CYS A 1 69 ? 14.634 2.535 -8.179 1.00 82.44 69 CYS A O 1
ATOM 567 N N . ASP A 1 70 ? 15.547 2.900 -6.161 1.00 85.94 70 ASP A N 1
ATOM 568 C CA . ASP A 1 70 ? 16.130 4.202 -6.515 1.00 85.94 70 ASP A CA 1
ATOM 569 C C . ASP A 1 70 ? 17.206 4.081 -7.600 1.00 85.94 70 ASP A C 1
ATOM 571 O O . ASP A 1 70 ? 17.222 4.849 -8.565 1.00 85.94 70 ASP A O 1
ATOM 575 N N . GLU A 1 71 ? 18.067 3.069 -7.491 1.00 84.69 71 GLU A N 1
ATOM 576 C CA . GLU A 1 71 ? 19.098 2.784 -8.489 1.00 84.69 71 GLU A CA 1
ATOM 577 C C . GLU A 1 71 ? 18.478 2.345 -9.821 1.00 84.69 71 GLU A C 1
ATOM 579 O O . GLU A 1 71 ? 18.935 2.772 -10.883 1.00 84.69 71 GLU A O 1
ATOM 584 N N . MET A 1 72 ? 17.409 1.536 -9.784 1.00 85.00 72 MET A N 1
ATOM 585 C CA . MET A 1 72 ? 16.659 1.166 -10.990 1.00 85.00 72 MET A CA 1
ATOM 586 C C . MET A 1 72 ? 16.083 2.394 -11.688 1.00 85.00 72 MET A C 1
ATOM 588 O O . MET A 1 72 ? 16.230 2.541 -12.901 1.00 85.00 72 MET A O 1
ATOM 592 N N . LEU A 1 73 ? 15.444 3.289 -10.933 1.00 85.44 73 LEU A N 1
ATOM 593 C CA . LEU A 1 73 ? 14.849 4.503 -11.487 1.00 85.44 73 LEU A CA 1
ATOM 594 C C . LEU A 1 73 ? 15.904 5.429 -12.094 1.00 85.44 73 LEU A C 1
ATOM 596 O O . LEU A 1 73 ? 15.654 6.017 -13.148 1.00 85.44 73 LEU A O 1
ATOM 600 N N . LEU A 1 74 ? 17.071 5.553 -11.458 1.00 86.31 74 LEU A N 1
ATOM 601 C CA . LEU A 1 74 ? 18.179 6.348 -11.981 1.00 86.31 74 LEU A CA 1
ATOM 602 C C . LEU A 1 74 ? 18.674 5.787 -13.320 1.00 86.31 74 LEU A C 1
ATOM 604 O O . LEU A 1 74 ? 18.657 6.502 -14.322 1.00 86.31 74 LEU A O 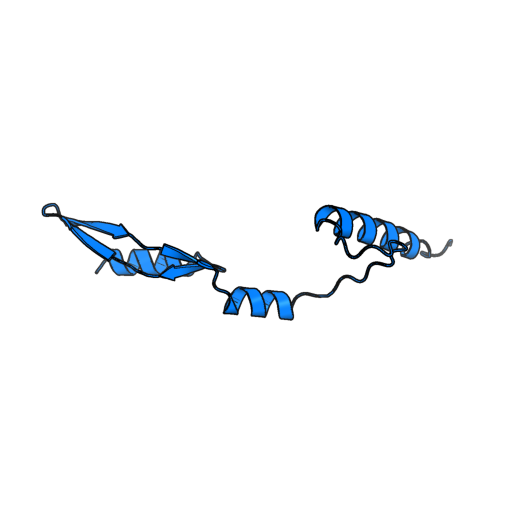1
ATOM 608 N N . LYS A 1 75 ? 19.009 4.492 -13.371 1.00 84.00 75 LYS A N 1
ATOM 609 C CA . LYS A 1 75 ? 19.496 3.838 -14.598 1.00 84.00 75 LYS A CA 1
ATOM 610 C C . LYS A 1 75 ? 18.477 3.865 -15.730 1.00 84.00 75 L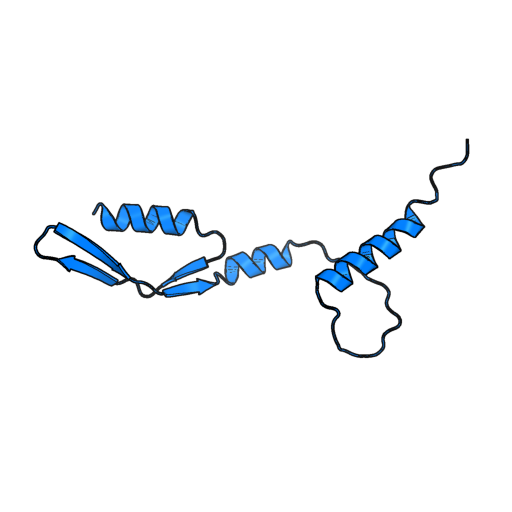YS A C 1
ATOM 612 O O . LYS A 1 75 ? 18.836 4.105 -16.879 1.00 84.00 75 LYS A O 1
ATOM 617 N N . TYR A 1 76 ? 17.199 3.654 -15.415 1.00 85.56 76 TYR A N 1
ATOM 618 C CA . TYR A 1 76 ? 16.123 3.762 -16.397 1.00 85.56 76 TYR A CA 1
ATOM 619 C C . TYR A 1 76 ? 16.077 5.159 -17.036 1.00 85.56 76 TYR A C 1
ATOM 621 O O . TYR A 1 76 ? 15.965 5.292 -18.255 1.00 85.56 76 TYR A O 1
ATOM 629 N N . LYS A 1 77 ? 16.202 6.220 -16.226 1.00 84.38 77 LYS A N 1
ATOM 630 C CA . LYS A 1 77 ? 16.218 7.604 -16.725 1.00 84.38 77 LYS A CA 1
ATOM 631 C C . LYS A 1 77 ? 17.442 7.897 -17.592 1.00 84.38 77 LYS A C 1
ATOM 633 O O . LYS A 1 77 ? 17.290 8.558 -18.617 1.00 84.38 77 LYS A O 1
ATOM 638 N N . GLU A 1 78 ? 18.620 7.404 -17.210 1.00 84.38 78 GLU A N 1
ATOM 639 C CA . GLU A 1 78 ? 19.849 7.529 -18.008 1.00 84.38 78 GLU A CA 1
ATOM 640 C C . GLU A 1 78 ? 19.702 6.854 -19.380 1.00 84.38 78 GLU A C 1
ATOM 642 O O . GLU A 1 78 ? 20.053 7.449 -20.398 1.00 84.38 78 GLU A O 1
ATOM 647 N N . GLN A 1 79 ? 19.107 5.657 -19.432 1.00 80.06 79 GLN A N 1
ATOM 648 C CA . GLN A 1 79 ? 18.831 4.952 -20.692 1.00 80.06 79 GLN A CA 1
ATOM 649 C C . GLN A 1 79 ? 17.859 5.729 -21.583 1.00 80.06 79 GLN A C 1
ATOM 651 O O . GLN A 1 79 ? 18.129 5.927 -22.766 1.00 80.06 79 GLN A O 1
ATOM 656 N N . GLN A 1 80 ? 16.779 6.267 -21.008 1.00 75.81 80 GLN A N 1
ATOM 657 C CA . GLN A 1 80 ? 15.845 7.113 -21.754 1.00 75.81 80 GLN A CA 1
ATOM 658 C C . GLN A 1 80 ? 16.464 8.427 -22.254 1.00 75.81 80 GLN A C 1
ATOM 660 O O . GLN A 1 80 ? 15.911 9.055 -23.156 1.00 75.81 80 GLN A O 1
ATOM 665 N N . HIS A 1 81 ? 17.555 8.912 -21.655 1.00 69.31 81 HIS A N 1
ATOM 666 C CA . HIS A 1 81 ? 18.191 10.157 -22.085 1.00 69.31 81 HIS A CA 1
ATOM 667 C C . HIS A 1 81 ? 18.832 10.016 -23.475 1.00 69.31 81 HIS A C 1
ATOM 669 O O . HIS A 1 81 ? 18.709 10.927 -24.293 1.00 69.31 81 HIS A O 1
ATOM 675 N N . ALA A 1 82 ? 19.440 8.864 -23.778 1.00 62.81 82 ALA A N 1
ATOM 676 C CA . ALA A 1 82 ? 20.026 8.592 -25.092 1.00 62.81 82 ALA A CA 1
ATOM 677 C C . ALA A 1 82 ? 18.970 8.535 -26.217 1.00 62.81 82 ALA A C 1
ATOM 679 O O . ALA A 1 82 ? 19.240 8.960 -27.337 1.00 62.81 82 ALA A O 1
ATOM 680 N N . GLU A 1 83 ? 17.744 8.091 -25.917 1.00 59.06 83 GLU A N 1
ATOM 681 C CA . GLU A 1 83 ? 16.643 7.992 -26.892 1.00 59.06 83 GLU A CA 1
ATOM 682 C C . GLU A 1 83 ? 15.973 9.342 -27.217 1.00 59.06 83 GLU A C 1
ATOM 684 O O . GLU A 1 83 ? 15.356 9.490 -28.270 1.00 59.06 83 GLU A O 1
ATOM 689 N N . ARG A 1 84 ? 16.126 10.369 -26.364 1.00 61.50 84 ARG A N 1
ATOM 690 C CA . ARG A 1 84 ? 15.598 11.728 -26.625 1.00 61.50 84 ARG A CA 1
ATOM 691 C C . ARG A 1 84 ? 16.450 12.538 -27.615 1.00 61.50 84 ARG A C 1
ATOM 693 O O . ARG A 1 84 ? 16.058 13.638 -27.994 1.00 61.50 84 ARG A O 1
ATOM 700 N N . GLY A 1 85 ? 17.594 12.002 -28.050 1.00 55.91 85 GLY A N 1
ATOM 701 C CA . GLY A 1 85 ? 18.591 12.667 -28.898 1.00 55.91 85 GLY A CA 1
ATOM 702 C C . GLY A 1 85 ? 18.294 12.736 -30.402 1.00 55.91 85 GLY A C 1
ATOM 703 O O . GLY A 1 85 ? 19.180 13.124 -31.157 1.00 55.91 85 GLY A O 1
ATOM 704 N N . PHE A 1 86 ? 17.083 12.397 -30.857 1.00 56.66 86 PHE A N 1
ATOM 705 C CA . PHE A 1 86 ? 16.684 12.507 -32.271 1.00 56.66 86 PHE A CA 1
ATOM 706 C C . PHE A 1 86 ? 15.618 13.585 -32.530 1.00 56.66 86 PHE A C 1
ATOM 708 O O . PHE A 1 86 ? 14.828 13.461 -33.463 1.00 56.66 86 PHE A O 1
ATOM 715 N N . VAL A 1 87 ? 15.586 14.672 -31.748 1.00 51.19 87 VAL A N 1
ATOM 716 C CA . VAL A 1 87 ? 14.890 15.890 -32.197 1.00 51.19 87 VAL A CA 1
ATOM 717 C C . VAL A 1 87 ? 15.809 16.599 -33.191 1.00 51.19 87 VAL A C 1
ATOM 719 O O . VAL A 1 87 ? 16.773 17.266 -32.829 1.00 51.19 87 VAL A O 1
ATOM 722 N N . THR A 1 88 ? 15.529 16.307 -34.456 1.00 47.62 88 THR A N 1
ATOM 723 C CA . THR A 1 88 ? 15.957 16.924 -35.711 1.00 47.62 88 THR A CA 1
ATOM 724 C C . THR A 1 88 ? 16.749 18.226 -35.556 1.00 47.62 88 THR A C 1
ATOM 726 O O . THR A 1 88 ? 16.215 19.250 -35.136 1.00 47.62 88 THR A O 1
ATOM 729 N N . ARG A 1 89 ? 18.014 18.206 -35.992 1.00 46.47 89 ARG A N 1
ATOM 730 C CA . ARG A 1 89 ? 18.699 19.422 -36.447 1.00 46.47 89 ARG A CA 1
ATOM 731 C C . ARG A 1 89 ? 17.905 19.981 -37.635 1.00 46.47 89 ARG A C 1
ATOM 733 O O . ARG A 1 89 ? 17.934 19.372 -38.701 1.00 46.47 89 ARG A O 1
ATOM 740 N N . SER A 1 90 ? 17.170 21.070 -37.423 1.00 50.44 90 SER A N 1
ATOM 741 C CA . SER A 1 90 ? 16.696 21.982 -38.474 1.00 50.44 90 SER A CA 1
ATOM 742 C C . SER A 1 90 ? 17.749 23.042 -38.750 1.00 50.44 90 SER A C 1
ATOM 744 O O . SER A 1 90 ? 18.274 23.568 -37.741 1.00 50.44 90 SER A O 1
#

Radius of gyration: 23.77 Å; Cα contacts (8 Å, |Δi|>4): 57; chains: 1; bounding box: 47×34×72 Å

Organism: NCBI:txid945734

Secondary structure (DSSP, 8-state):
-HHHHHHHHHHHH-SSEEEEEEEEEE-TTS-EEEEEEEEE-HHHHHHHHHHSPPPP------S--PPPHHHHHHHHHHHHHHHGGGS---

Solvent-accessible surface area (backbone atoms only — not comparable to full-atom values): 5838 Å² total; per-residue (Å²): 109,74,67,59,54,52,51,51,56,51,51,71,69,39,80,55,40,44,78,42,79,75,44,80,47,75,50,98,80,80,47,74,47,79,48,60,47,81,42,77,32,57,69,56,49,47,53,52,58,71,69,46,84,83,88,83,70,93,73,91,71,86,65,89,75,73,68,54,72,69,57,46,54,50,53,42,52,57,57,54,53,69,72,64,73,74,75,72,91,126